Protein AF-A0A945KEZ8-F1 (afdb_monomer)

Foldseek 3Di:
DPPLCPVVPPDDCPPDDPVVVLVVVVSVDPDDPVRVVVVVVVVVVVCVPPDDVPDDDDKDKDFDQDPPRHTPVDIDIPVVQPPDDDDDDDDDDD

Mean predicted aligned error: 8.11 Å

Structure (mmCIF, N/CA/C/O backbone):
data_AF-A0A945KEZ8-F1
#
_entry.id   AF-A0A945KEZ8-F1
#
loop_
_atom_site.group_PDB
_atom_site.id
_atom_site.type_symbol
_atom_site.label_atom_id
_atom_site.label_alt_id
_atom_site.label_comp_id
_atom_site.label_asym_id
_atom_site.label_entity_id
_atom_site.label_seq_id
_atom_site.pdbx_PDB_ins_code
_atom_site.Cartn_x
_atom_site.Cartn_y
_atom_site.Cartn_z
_atom_site.occupancy
_atom_site.B_iso_or_equiv
_atom_site.auth_seq_id
_atom_site.auth_comp_id
_atom_site.auth_asym_id
_atom_site.auth_atom_id
_atom_site.pdbx_PDB_model_num
ATOM 1 N N . MET A 1 1 ? -5.360 -8.041 -27.090 1.00 61.31 1 MET A N 1
ATOM 2 C CA . MET A 1 1 ? -4.121 -8.113 -26.290 1.00 61.31 1 MET A CA 1
ATOM 3 C C . MET A 1 1 ? -2.983 -7.716 -27.212 1.00 61.31 1 MET A C 1
ATOM 5 O O . MET A 1 1 ? -3.029 -8.114 -28.370 1.00 61.31 1 MET A O 1
ATOM 9 N N . ASP A 1 2 ? -2.070 -6.853 -26.769 1.00 75.38 2 ASP A N 1
ATOM 10 C CA . ASP A 1 2 ? -0.922 -6.432 -27.585 1.00 75.38 2 ASP A CA 1
ATOM 11 C C . ASP A 1 2 ? -0.001 -7.649 -27.833 1.00 75.38 2 ASP A C 1
ATOM 13 O O . ASP A 1 2 ? 0.366 -8.305 -26.852 1.00 75.38 2 ASP A O 1
ATOM 17 N N . PRO A 1 3 ? 0.353 -7.979 -29.096 1.00 82.75 3 PRO A N 1
ATOM 18 C CA . P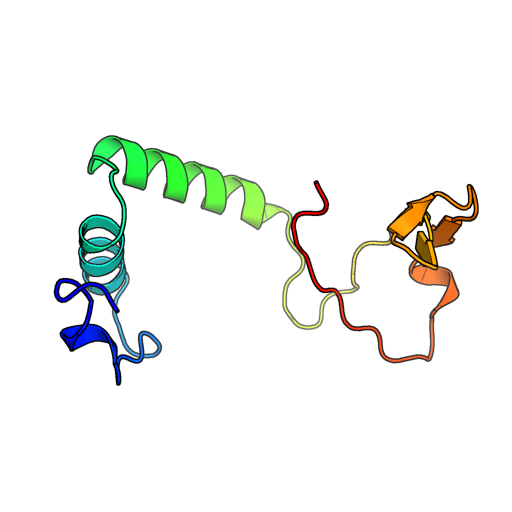RO A 1 3 ? 1.186 -9.137 -29.430 1.00 82.75 3 PRO A CA 1
ATOM 19 C C . PRO A 1 3 ? 2.521 -9.189 -28.684 1.00 82.75 3 PRO A C 1
ATOM 21 O O . PRO A 1 3 ? 3.042 -10.277 -28.446 1.00 82.75 3 PRO A O 1
ATOM 24 N N . ARG A 1 4 ? 3.055 -8.030 -28.273 1.00 76.38 4 ARG A N 1
ATOM 25 C CA . ARG A 1 4 ? 4.303 -7.928 -27.506 1.00 76.38 4 ARG A CA 1
ATOM 26 C C . ARG A 1 4 ? 4.247 -8.694 -26.182 1.00 76.38 4 ARG A C 1
ATOM 28 O O . ARG A 1 4 ? 5.270 -9.196 -25.742 1.00 76.38 4 ARG A O 1
ATOM 35 N N . TYR A 1 5 ? 3.064 -8.854 -25.585 1.00 81.00 5 TYR A N 1
ATOM 36 C CA . TYR A 1 5 ? 2.901 -9.496 -24.274 1.00 81.00 5 TYR A CA 1
ATOM 37 C C . TYR A 1 5 ? 2.360 -10.930 -24.335 1.00 81.00 5 TYR A C 1
ATOM 39 O O . TYR A 1 5 ? 2.037 -11.517 -23.303 1.00 81.00 5 TYR A O 1
ATOM 47 N N . GLU A 1 6 ? 2.240 -11.521 -25.525 1.00 82.38 6 GLU A N 1
ATOM 48 C CA . GLU A 1 6 ? 1.716 -12.885 -25.694 1.00 82.38 6 GLU A CA 1
ATOM 49 C C . GLU A 1 6 ? 2.547 -13.935 -24.942 1.00 82.38 6 GLU A C 1
ATOM 51 O O . GLU A 1 6 ? 1.991 -14.872 -24.367 1.00 82.38 6 GLU A O 1
ATOM 56 N N . HIS A 1 7 ? 3.865 -13.739 -24.860 1.00 81.19 7 HIS A N 1
ATOM 57 C CA . HIS A 1 7 ? 4.768 -14.642 -24.148 1.00 81.19 7 HIS A CA 1
ATOM 58 C C . HIS A 1 7 ? 4.621 -14.570 -22.613 1.00 81.19 7 HIS A C 1
ATOM 60 O O . HIS A 1 7 ? 5.064 -15.482 -21.917 1.00 81.19 7 HIS A O 1
ATOM 66 N N . PHE A 1 8 ? 3.915 -13.562 -22.079 1.00 81.62 8 PHE A N 1
ATOM 67 C CA . PHE A 1 8 ? 3.592 -13.462 -20.652 1.00 81.62 8 PHE A CA 1
ATOM 68 C C . PHE A 1 8 ? 2.300 -14.191 -20.245 1.00 81.62 8 PHE A C 1
ATOM 70 O O . PHE A 1 8 ? 1.995 -14.261 -19.056 1.00 81.62 8 PHE A O 1
ATOM 77 N N . LYS A 1 9 ? 1.528 -14.775 -21.178 1.00 77.56 9 LYS A N 1
ATOM 78 C CA . LYS A 1 9 ? 0.198 -15.360 -20.884 1.00 77.56 9 LYS A CA 1
ATOM 79 C C . LYS A 1 9 ? 0.175 -16.458 -19.813 1.00 77.56 9 LYS A C 1
ATOM 81 O O . LYS A 1 9 ? -0.866 -16.660 -19.202 1.00 77.56 9 LYS A O 1
ATOM 86 N N . ASN A 1 10 ? 1.297 -17.133 -19.570 1.00 80.75 10 ASN A N 1
ATOM 87 C CA . ASN A 1 10 ? 1.455 -18.139 -18.510 1.00 80.75 10 ASN A CA 1
ATOM 88 C C . ASN A 1 10 ? 2.695 -17.867 -17.644 1.00 80.75 10 ASN A C 1
ATOM 90 O O . ASN A 1 10 ? 3.273 -18.781 -17.058 1.00 80.75 10 ASN A O 1
ATOM 94 N N . PHE A 1 11 ? 3.151 -16.618 -17.619 1.00 80.81 11 PHE A N 1
ATOM 95 C CA . PHE A 1 11 ? 4.353 -16.236 -16.901 1.00 80.81 11 PHE A CA 1
ATOM 96 C C . PHE A 1 11 ? 4.121 -16.215 -15.384 1.00 80.81 11 PHE A C 1
ATOM 98 O O . PHE A 1 11 ? 3.125 -15.677 -14.902 1.00 80.81 11 PHE A O 1
ATOM 105 N N . SER A 1 12 ? 5.078 -16.758 -14.626 1.00 79.31 12 SER A N 1
ATOM 106 C CA . SER A 1 12 ? 5.151 -16.630 -13.169 1.00 79.31 12 SER A CA 1
ATOM 107 C C . SER A 1 12 ? 6.544 -16.158 -12.767 1.00 79.31 12 SER A C 1
ATOM 109 O O . SER A 1 12 ? 7.533 -16.851 -12.990 1.00 79.31 12 SER A O 1
ATOM 111 N N . GLY A 1 13 ? 6.625 -14.981 -12.146 1.00 76.75 13 GLY A N 1
ATOM 112 C CA . GLY A 1 13 ? 7.891 -14.388 -11.701 1.00 76.75 13 GLY A CA 1
ATOM 113 C C . GLY A 1 13 ? 8.385 -14.877 -10.334 1.00 76.75 13 GLY A C 1
ATOM 114 O O . GLY A 1 13 ? 9.377 -14.354 -9.825 1.00 76.75 13 GLY A O 1
ATOM 115 N N . GLY A 1 14 ? 7.694 -15.836 -9.704 1.00 80.44 14 GLY A N 1
ATOM 116 C CA . GLY A 1 14 ? 7.959 -16.247 -8.320 1.00 80.44 14 GLY A CA 1
ATOM 117 C C . GLY A 1 14 ? 9.357 -16.831 -8.092 1.00 80.44 14 GLY A C 1
ATOM 118 O O . GLY A 1 14 ? 9.941 -16.607 -7.036 1.00 80.44 14 GLY A O 1
ATOM 119 N N . SER A 1 15 ? 9.915 -17.521 -9.090 1.00 83.38 15 SER A N 1
ATOM 120 C CA . SER A 1 15 ? 11.218 -18.199 -9.016 1.00 83.38 15 SER A CA 1
ATOM 121 C C . SER A 1 15 ? 12.379 -17.426 -9.646 1.00 83.38 15 SER A C 1
ATOM 123 O O . SER A 1 15 ? 13.500 -17.922 -9.637 1.00 83.38 15 SER A O 1
ATOM 125 N N . LEU A 1 16 ? 12.127 -16.246 -10.216 1.00 86.69 16 LEU A N 1
ATOM 126 C CA . LEU A 1 16 ? 13.153 -15.487 -10.926 1.00 86.69 16 LEU A CA 1
ATOM 12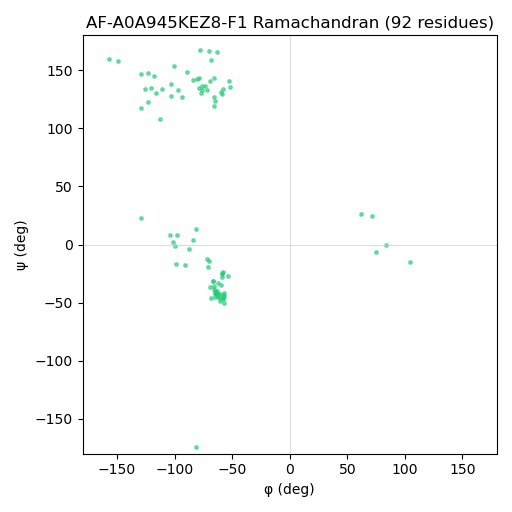7 C C . LEU A 1 16 ? 14.083 -14.732 -9.975 1.00 86.69 16 LEU A C 1
ATOM 129 O O . LEU A 1 16 ? 13.648 -14.155 -8.965 1.00 86.69 16 LEU A O 1
ATOM 133 N N . SER A 1 17 ? 15.354 -14.676 -10.362 1.00 88.62 17 SER A N 1
ATOM 134 C CA . SER A 1 17 ? 16.358 -13.789 -9.786 1.00 88.62 17 SER A CA 1
ATOM 135 C C . SER A 1 17 ? 16.005 -12.315 -10.020 1.00 88.62 17 SER A C 1
ATOM 137 O O . SER A 1 17 ? 15.135 -11.965 -10.821 1.00 88.62 17 SER A O 1
ATOM 139 N N . MET A 1 18 ? 16.677 -11.418 -9.297 1.00 80.38 18 MET A N 1
ATOM 140 C CA . MET A 1 18 ? 16.460 -9.976 -9.462 1.00 80.38 18 MET A CA 1
ATOM 141 C C . MET A 1 18 ? 16.913 -9.465 -10.832 1.00 80.38 18 MET A C 1
ATOM 143 O O . MET A 1 18 ? 16.299 -8.542 -11.357 1.00 80.38 18 MET A O 1
ATOM 147 N N . GLU A 1 19 ? 17.939 -10.078 -11.423 1.00 88.62 19 GLU A N 1
ATOM 148 C CA . GLU A 1 19 ? 18.425 -9.736 -12.762 1.00 88.62 19 GLU A CA 1
ATOM 149 C C . GLU A 1 19 ? 17.403 -10.122 -13.839 1.00 88.62 19 GLU A C 1
ATOM 151 O O . GLU A 1 19 ? 17.034 -9.295 -14.670 1.00 88.62 19 GLU A O 1
ATOM 156 N N . GLU A 1 20 ? 16.845 -11.333 -13.756 1.00 87.69 20 GLU A N 1
ATOM 157 C CA . GLU A 1 20 ? 15.783 -11.786 -14.665 1.00 87.69 20 GLU A CA 1
ATOM 158 C C . GLU A 1 20 ? 14.517 -10.933 -14.516 1.00 87.69 20 GLU A C 1
ATOM 160 O O . GLU A 1 20 ? 13.910 -10.533 -15.509 1.00 87.69 20 GLU A O 1
ATOM 165 N N . LYS A 1 21 ? 14.140 -10.590 -13.276 1.00 85.44 21 LYS A N 1
ATOM 166 C CA . LYS A 1 21 ? 13.033 -9.658 -13.017 1.00 85.44 21 LYS A CA 1
ATOM 167 C C . LYS A 1 21 ? 13.313 -8.291 -13.636 1.00 85.44 21 LYS A C 1
ATOM 169 O O . LYS A 1 21 ? 12.421 -7.752 -14.282 1.00 85.44 21 LYS A O 1
ATOM 174 N N . ARG A 1 22 ? 14.523 -7.740 -13.472 1.00 88.38 22 ARG A N 1
ATOM 175 C CA . ARG A 1 22 ? 14.923 -6.453 -14.069 1.00 88.38 22 ARG A CA 1
ATOM 176 C C . ARG A 1 22 ? 14.783 -6.478 -15.589 1.00 88.38 22 ARG A C 1
ATOM 178 O O . ARG A 1 22 ? 14.183 -5.559 -16.135 1.00 88.38 22 ARG A O 1
ATOM 185 N N . ALA A 1 23 ? 15.266 -7.528 -16.252 1.00 89.62 23 ALA A N 1
ATOM 186 C CA . ALA A 1 23 ? 15.153 -7.665 -17.704 1.00 89.62 23 ALA A CA 1
ATOM 187 C C . ALA A 1 23 ? 13.688 -7.635 -18.177 1.00 89.62 23 ALA A C 1
ATOM 189 O O . ALA A 1 23 ? 13.346 -6.883 -19.085 1.00 89.62 23 ALA A O 1
ATOM 190 N N . ILE A 1 24 ? 12.806 -8.375 -17.499 1.00 88.19 24 ILE A N 1
ATOM 191 C CA . ILE A 1 24 ? 11.367 -8.386 -17.803 1.00 88.19 24 ILE A CA 1
ATOM 192 C C . ILE A 1 24 ? 10.726 -7.018 -17.561 1.00 88.19 24 ILE A C 1
ATOM 194 O O . ILE A 1 24 ? 9.925 -6.557 -18.369 1.00 88.19 24 ILE A O 1
ATOM 198 N N . TRP A 1 25 ? 11.068 -6.351 -16.458 1.00 86.44 25 TRP A N 1
ATOM 199 C CA . TRP A 1 25 ? 10.532 -5.026 -16.155 1.00 86.44 25 TRP A CA 1
ATOM 200 C C . TRP A 1 25 ? 10.942 -3.980 -17.198 1.00 86.44 25 TRP A C 1
ATOM 202 O O . TRP A 1 25 ? 10.109 -3.168 -17.601 1.00 86.44 25 TRP A O 1
ATOM 212 N N . LEU A 1 26 ? 12.184 -4.020 -17.677 1.00 90.25 26 LEU A N 1
ATOM 213 C CA . LEU A 1 26 ? 12.648 -3.150 -18.760 1.00 90.25 26 LEU A CA 1
ATOM 214 C C . LEU A 1 26 ? 11.959 -3.457 -20.096 1.00 90.25 26 LEU A C 1
ATOM 216 O O . LEU A 1 26 ? 11.713 -2.544 -20.873 1.00 90.25 26 LEU A O 1
ATOM 220 N N . GLU A 1 27 ? 11.584 -4.713 -20.354 1.00 88.50 27 GLU A N 1
ATOM 221 C CA . GLU A 1 27 ? 10.844 -5.086 -21.567 1.00 88.50 27 GLU A CA 1
ATOM 222 C C . GLU A 1 27 ? 9.402 -4.550 -21.575 1.00 88.50 27 GLU A C 1
ATOM 224 O O . GLU A 1 27 ? 8.872 -4.164 -22.622 1.00 88.50 27 GLU A O 1
ATOM 229 N N . ILE A 1 28 ? 8.742 -4.525 -20.413 1.00 86.12 28 ILE A N 1
ATOM 230 C CA . ILE A 1 28 ? 7.327 -4.132 -20.316 1.00 86.12 28 ILE A CA 1
ATOM 231 C C . ILE A 1 28 ? 7.117 -2.638 -20.058 1.00 86.12 28 ILE A C 1
ATOM 233 O O . ILE A 1 28 ? 6.009 -2.141 -20.277 1.00 86.12 28 ILE A O 1
ATOM 237 N N . THR A 1 29 ? 8.144 -1.925 -19.592 1.00 82.50 29 THR A N 1
ATOM 238 C CA . THR A 1 29 ? 8.077 -0.491 -19.287 1.00 82.50 29 THR A CA 1
ATOM 239 C C . THR A 1 29 ? 8.701 0.346 -20.408 1.00 82.50 29 THR A C 1
ATOM 241 O O . THR A 1 29 ? 9.561 -0.131 -21.138 1.00 82.50 29 THR A O 1
ATOM 244 N N . PRO A 1 30 ? 8.282 1.610 -20.587 1.00 87.94 30 PRO A N 1
ATOM 245 C CA . PRO A 1 30 ? 8.911 2.520 -21.544 1.00 87.94 30 PRO A CA 1
ATOM 246 C C . PRO A 1 30 ? 10.194 3.180 -20.999 1.00 87.94 30 PRO A C 1
ATOM 248 O O . PRO A 1 30 ? 10.621 4.190 -21.550 1.00 87.94 30 PRO A O 1
ATOM 251 N N . TRP A 1 31 ? 10.749 2.682 -19.891 1.00 89.44 31 TRP A N 1
ATOM 252 C CA . TRP A 1 31 ? 11.828 3.333 -19.147 1.00 89.44 31 TRP A CA 1
ATOM 253 C C . TRP A 1 31 ? 13.213 2.921 -19.641 1.00 89.44 31 TRP A C 1
ATOM 255 O O . TRP A 1 31 ? 13.417 1.785 -20.069 1.00 89.44 31 TRP A O 1
ATOM 265 N N . SER A 1 32 ? 14.178 3.837 -19.535 1.00 92.38 32 SER A N 1
ATOM 266 C CA . SER A 1 32 ? 15.595 3.495 -19.678 1.00 92.38 32 SER A CA 1
ATOM 267 C C . SER A 1 32 ? 16.094 2.671 -18.486 1.00 92.38 32 SER A C 1
ATOM 269 O O . SER A 1 32 ? 15.453 2.592 -17.433 1.00 92.38 32 SER A O 1
ATOM 271 N N . GLU A 1 33 ? 17.274 2.070 -18.633 1.00 91.06 33 GLU A N 1
ATOM 272 C CA . GLU A 1 33 ? 17.939 1.359 -17.540 1.00 91.06 33 GLU A CA 1
ATOM 273 C C . GLU A 1 33 ? 18.197 2.266 -16.331 1.00 91.06 33 GLU A C 1
ATOM 275 O O . GLU A 1 33 ? 17.921 1.884 -15.195 1.00 91.06 33 GLU A O 1
ATOM 280 N N . GLU A 1 34 ? 18.655 3.494 -16.576 1.00 93.44 34 GLU A N 1
ATOM 281 C CA . GLU A 1 34 ? 18.918 4.483 -15.532 1.00 93.44 34 GLU A CA 1
ATOM 282 C C . GLU A 1 34 ? 17.632 4.911 -14.811 1.00 93.44 34 GLU A C 1
ATOM 284 O O . GLU A 1 34 ? 17.628 5.063 -13.587 1.00 93.44 34 GLU A O 1
ATOM 289 N N . GLU A 1 35 ? 16.533 5.087 -15.551 1.00 91.88 35 GLU A N 1
ATOM 290 C CA . GLU A 1 35 ? 15.220 5.415 -14.983 1.00 91.88 35 GLU A CA 1
ATOM 291 C C . GLU A 1 35 ? 14.685 4.272 -14.111 1.00 91.88 35 GLU A C 1
ATOM 293 O O . GLU A 1 35 ? 14.176 4.511 -13.011 1.00 91.88 35 GLU A O 1
ATOM 298 N N . PHE A 1 36 ? 14.846 3.026 -14.560 1.00 90.25 36 PHE A N 1
ATOM 299 C CA . PHE A 1 36 ? 14.461 1.849 -13.788 1.00 90.25 36 PHE A CA 1
ATOM 300 C C . PHE A 1 36 ? 15.293 1.704 -12.508 1.00 90.25 36 PHE A C 1
ATOM 302 O O . PHE A 1 36 ? 14.740 1.474 -11.429 1.00 90.25 36 PHE A O 1
ATOM 309 N N . ASP A 1 37 ? 16.611 1.880 -12.593 1.00 91.12 37 ASP A N 1
ATOM 310 C CA . ASP A 1 37 ? 17.494 1.774 -11.432 1.00 91.12 37 ASP A CA 1
ATOM 311 C C . ASP A 1 37 ? 17.204 2.886 -10.409 1.00 91.12 37 ASP A C 1
ATOM 313 O O . ASP A 1 37 ? 17.173 2.634 -9.199 1.00 91.12 37 ASP A O 1
ATOM 317 N N . ALA A 1 38 ? 16.903 4.105 -10.872 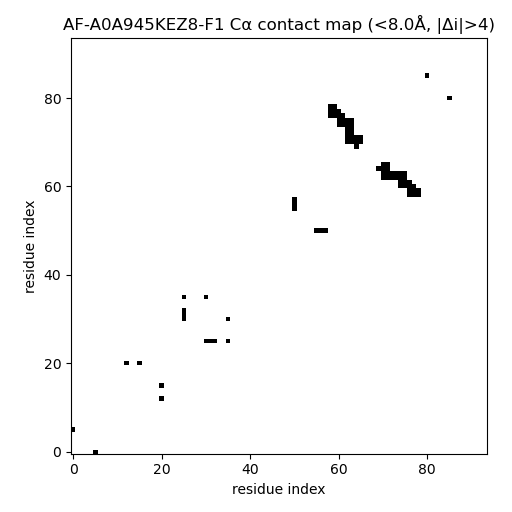1.00 92.94 38 ALA A N 1
ATOM 318 C CA . ALA A 1 38 ? 16.436 5.190 -10.012 1.00 92.94 38 ALA A CA 1
ATOM 319 C C . ALA A 1 38 ? 15.101 4.847 -9.326 1.00 92.94 38 ALA A C 1
ATOM 321 O O . ALA A 1 38 ? 14.962 5.053 -8.115 1.00 92.94 38 ALA A O 1
ATOM 322 N N . TYR A 1 39 ? 14.145 4.272 -10.064 1.00 89.62 39 TYR A N 1
ATOM 323 C CA . TYR A 1 39 ? 12.862 3.822 -9.522 1.00 89.62 39 TYR A CA 1
ATOM 324 C C . TYR A 1 39 ? 13.036 2.752 -8.435 1.00 89.62 39 TYR A C 1
ATOM 326 O O . TYR A 1 39 ? 12.480 2.889 -7.343 1.00 89.62 39 TYR A O 1
ATOM 334 N N . ILE A 1 40 ? 13.841 1.717 -8.689 1.00 89.62 40 ILE A N 1
ATOM 335 C CA . ILE A 1 40 ? 14.083 0.638 -7.723 1.00 89.62 40 ILE A CA 1
ATOM 336 C C . ILE A 1 40 ? 14.799 1.155 -6.477 1.00 89.62 40 ILE A C 1
ATOM 338 O O . ILE A 1 40 ? 14.424 0.784 -5.363 1.00 89.62 40 ILE A O 1
ATOM 342 N N . ASN A 1 41 ? 15.797 2.027 -6.629 1.00 92.12 41 ASN A N 1
ATOM 343 C CA . ASN A 1 41 ? 16.474 2.629 -5.482 1.00 92.12 41 ASN A CA 1
ATOM 344 C C . ASN A 1 41 ? 15.503 3.466 -4.644 1.00 92.12 41 ASN A C 1
ATOM 346 O O . ASN A 1 41 ? 15.450 3.300 -3.426 1.00 92.12 41 ASN A O 1
ATOM 350 N N . GLY A 1 42 ? 14.668 4.282 -5.292 1.00 91.44 42 GLY A N 1
ATOM 351 C CA . GLY A 1 42 ? 13.600 5.017 -4.620 1.00 91.44 42 GLY A CA 1
ATOM 352 C C . GLY A 1 42 ? 12.654 4.084 -3.865 1.00 91.44 42 GLY A C 1
ATOM 353 O O . GLY A 1 42 ? 12.422 4.278 -2.674 1.00 91.44 42 GLY A O 1
ATOM 354 N N . PHE A 1 43 ? 12.154 3.032 -4.514 1.00 88.75 43 PHE A N 1
ATOM 355 C CA . PHE A 1 43 ? 11.277 2.041 -3.887 1.00 88.75 43 PHE A CA 1
ATOM 356 C C . PHE A 1 43 ? 11.924 1.376 -2.664 1.00 88.75 43 PHE A C 1
ATOM 358 O O . PHE A 1 43 ? 11.283 1.264 -1.620 1.00 88.75 43 PHE A O 1
ATOM 365 N N . ARG A 1 44 ? 13.203 0.984 -2.752 1.00 88.75 44 ARG A N 1
ATOM 366 C CA . ARG A 1 44 ? 13.945 0.385 -1.629 1.00 88.75 44 ARG A CA 1
ATOM 367 C C . ARG A 1 44 ? 14.047 1.328 -0.438 1.00 88.75 44 ARG A C 1
ATOM 369 O O . ARG A 1 44 ? 13.860 0.876 0.685 1.00 88.75 44 ARG A O 1
ATOM 376 N N . GLU A 1 45 ? 14.312 2.613 -0.665 1.00 92.31 45 GLU A N 1
ATOM 377 C CA . GLU A 1 45 ? 14.352 3.604 0.415 1.00 92.31 45 GLU A CA 1
ATOM 378 C C . GLU A 1 45 ? 12.985 3.768 1.092 1.00 92.31 45 GLU A C 1
ATOM 380 O O . GLU A 1 45 ? 12.915 3.780 2.319 1.00 92.31 45 GLU A O 1
ATOM 385 N N . HIS A 1 46 ? 11.892 3.803 0.320 1.00 86.31 46 HIS A N 1
ATOM 386 C CA . HIS A 1 46 ? 10.537 3.890 0.881 1.00 86.31 46 HIS A CA 1
ATOM 387 C C . HIS A 1 46 ? 10.155 2.639 1.684 1.00 86.31 46 HIS A C 1
ATOM 389 O O . HIS A 1 46 ? 9.491 2.745 2.713 1.00 86.31 46 HIS A O 1
ATOM 395 N N . GLN A 1 47 ? 10.600 1.459 1.246 1.00 88.50 47 GLN A N 1
ATOM 396 C CA . GLN A 1 47 ? 10.291 0.193 1.913 1.00 88.50 47 GLN A CA 1
ATOM 397 C C . GLN A 1 47 ? 11.000 0.007 3.258 1.00 88.50 47 GLN A C 1
ATOM 399 O O . GLN A 1 47 ? 10.530 -0.779 4.073 1.00 88.50 47 GLN A O 1
ATOM 404 N N . LYS A 1 48 ? 12.084 0.741 3.550 1.00 89.06 48 LYS A N 1
ATOM 405 C CA . LYS A 1 48 ? 12.784 0.635 4.848 1.00 89.06 48 LYS A CA 1
ATOM 406 C C . LYS A 1 48 ? 11.895 0.953 6.055 1.00 89.06 48 LYS A C 1
ATOM 408 O O . LYS A 1 48 ? 12.210 0.520 7.156 1.00 89.06 48 LYS A O 1
ATOM 413 N N . GLY A 1 49 ? 10.838 1.743 5.861 1.00 85.12 49 GLY A N 1
ATOM 414 C CA . GLY A 1 49 ? 9.877 2.098 6.908 1.00 85.12 49 GLY A CA 1
ATOM 415 C C . GLY A 1 49 ? 8.571 1.306 6.860 1.00 85.12 49 GLY A C 1
ATOM 416 O O . GLY A 1 49 ? 7.667 1.604 7.640 1.00 85.12 49 GLY A O 1
ATOM 417 N N . ALA A 1 50 ? 8.430 0.356 5.933 1.00 88.88 50 ALA A N 1
ATOM 418 C CA . ALA A 1 50 ? 7.222 -0.446 5.820 1.00 88.88 50 ALA A CA 1
ATOM 419 C C . ALA A 1 50 ? 7.222 -1.580 6.863 1.00 88.88 50 ALA A C 1
ATOM 421 O O . ALA A 1 50 ? 8.276 -2.161 7.120 1.00 88.88 50 ALA A O 1
ATOM 422 N N . PRO A 1 51 ? 6.059 -1.907 7.455 1.00 91.12 51 PRO A N 1
ATOM 423 C CA . PRO A 1 51 ? 5.937 -3.035 8.376 1.00 91.12 51 PRO A CA 1
ATOM 424 C C . PRO A 1 51 ? 6.183 -4.366 7.650 1.00 91.12 51 PRO A C 1
ATOM 426 O O . PRO A 1 51 ? 5.745 -4.549 6.509 1.00 91.12 5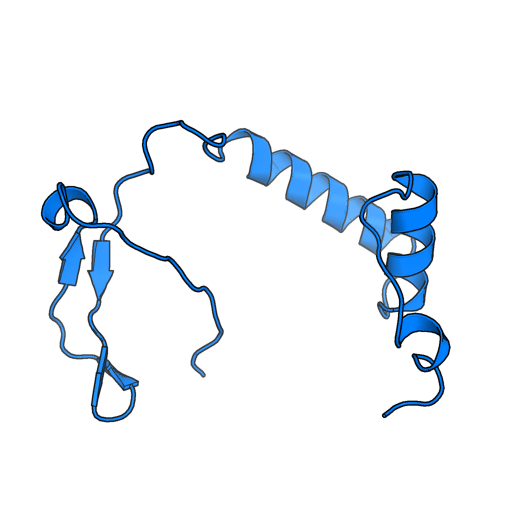1 PRO A O 1
ATOM 429 N N . GLU A 1 52 ? 6.834 -5.313 8.322 1.00 91.25 52 GLU A N 1
ATOM 430 C CA . GLU A 1 52 ? 6.977 -6.680 7.829 1.00 91.25 52 GLU A CA 1
ATOM 431 C C . GLU A 1 52 ? 5.685 -7.490 8.040 1.00 91.25 52 GLU A C 1
ATOM 433 O O . GLU A 1 52 ? 4.752 -7.100 8.749 1.00 91.25 52 GLU A O 1
ATOM 438 N N . VAL A 1 53 ? 5.600 -8.663 7.408 1.00 90.44 53 VAL A N 1
ATOM 439 C CA . VAL A 1 53 ? 4.462 -9.565 7.617 1.00 90.44 53 VAL A CA 1
ATOM 440 C C . VAL A 1 53 ? 4.477 -10.075 9.058 1.00 90.44 53 VAL A C 1
ATOM 442 O O . VAL A 1 53 ? 5.397 -10.778 9.463 1.00 90.44 53 VAL A O 1
ATOM 445 N N . GLY A 1 54 ? 3.412 -9.772 9.800 1.00 92.12 54 GLY A N 1
ATOM 446 C CA . GLY A 1 54 ? 3.279 -10.119 11.217 1.00 92.12 54 GLY A CA 1
ATOM 447 C C . GLY A 1 54 ? 3.494 -8.932 12.156 1.00 92.12 54 GLY A C 1
ATOM 448 O O . GLY A 1 54 ? 3.063 -9.007 13.307 1.00 92.12 54 GLY A O 1
ATOM 449 N N . ASP A 1 55 ? 4.066 -7.831 11.662 1.00 93.69 55 ASP A N 1
ATOM 450 C CA . ASP A 1 55 ? 4.138 -6.585 12.415 1.00 93.69 55 ASP A CA 1
ATOM 451 C C . ASP A 1 55 ? 2.750 -5.963 12.603 1.00 93.69 55 ASP A C 1
ATOM 453 O O . ASP A 1 55 ? 1.792 -6.219 11.863 1.00 93.69 55 ASP A O 1
ATOM 457 N N . VAL A 1 56 ? 2.645 -5.098 13.612 1.00 90.56 56 VAL A N 1
ATOM 458 C CA . VAL A 1 56 ? 1.438 -4.304 13.840 1.00 90.56 56 VAL A CA 1
ATOM 459 C C . VAL A 1 56 ? 1.251 -3.338 12.671 1.00 90.56 56 VAL A C 1
ATOM 461 O O . VAL A 1 56 ? 2.119 -2.513 12.388 1.00 90.56 56 VAL A O 1
ATOM 464 N N . ALA A 1 57 ? 0.094 -3.416 12.012 1.00 91.69 57 ALA A N 1
ATOM 465 C CA . ALA A 1 57 ? -0.261 -2.486 10.948 1.00 91.69 57 ALA A CA 1
ATOM 466 C C . ALA A 1 57 ? -0.286 -1.033 11.480 1.00 91.69 57 ALA A C 1
ATOM 468 O O . ALA A 1 57 ? -0.927 -0.786 12.508 1.00 91.69 57 ALA A O 1
ATOM 469 N N . PRO A 1 58 ? 0.369 -0.070 10.799 1.00 91.88 58 PRO A N 1
ATOM 470 C CA . PRO A 1 58 ? 0.346 1.336 11.183 1.00 91.88 58 PRO A CA 1
ATOM 471 C C . PRO A 1 58 ? -1.081 1.875 11.233 1.00 91.88 58 PRO A C 1
ATOM 473 O O . PRO A 1 58 ? -1.867 1.648 10.310 1.00 91.88 58 PRO A O 1
ATOM 476 N N . ASP A 1 59 ? -1.411 2.604 12.298 1.00 95.38 59 ASP A N 1
ATOM 477 C CA . ASP A 1 59 ? -2.725 3.230 12.404 1.00 95.38 59 ASP A CA 1
ATOM 478 C C . ASP A 1 59 ? -2.853 4.365 11.380 1.00 95.38 59 ASP A C 1
ATOM 480 O O . ASP A 1 59 ? -1.909 5.120 11.132 1.00 95.38 59 ASP A O 1
ATOM 484 N N . PHE A 1 60 ? -4.028 4.484 10.771 1.00 93.69 60 PHE A N 1
ATOM 485 C CA . PHE A 1 60 ? -4.322 5.528 9.796 1.00 93.69 60 PHE A CA 1
ATOM 486 C C . PHE A 1 60 ? -5.797 5.905 9.854 1.00 93.69 60 PHE A C 1
ATOM 488 O O . PHE A 1 60 ? -6.637 5.107 10.269 1.00 93.69 60 PHE A O 1
ATOM 495 N N . THR A 1 61 ? -6.107 7.110 9.379 1.00 96.44 61 THR A N 1
ATOM 496 C CA . THR A 1 61 ? -7.479 7.597 9.230 1.00 96.44 61 THR A CA 1
ATOM 497 C C . THR A 1 61 ? -7.776 7.844 7.758 1.00 96.44 61 THR A C 1
ATOM 499 O O . THR A 1 61 ? -6.995 8.501 7.070 1.00 96.44 61 THR A O 1
ATOM 502 N N . ALA A 1 62 ? -8.900 7.323 7.276 1.00 92.94 62 ALA A N 1
ATOM 503 C CA . ALA A 1 62 ? -9.357 7.485 5.901 1.00 92.94 62 ALA A CA 1
ATOM 504 C C . ALA A 1 62 ? -10.806 7.975 5.858 1.00 92.94 62 ALA A C 1
ATOM 506 O O . ALA A 1 62 ? -11.618 7.615 6.710 1.00 92.94 62 ALA A O 1
ATOM 507 N N . GLU A 1 63 ? -11.132 8.777 4.845 1.00 94.00 63 GLU A N 1
ATOM 508 C CA . GLU A 1 63 ? -12.501 9.225 4.600 1.00 94.00 63 GLU A CA 1
ATOM 509 C C . GLU A 1 63 ? -13.326 8.099 3.965 1.00 94.00 63 GLU A C 1
ATOM 511 O O . GLU A 1 63 ? -12.875 7.414 3.041 1.00 94.00 63 GLU A O 1
ATOM 516 N N . ILE A 1 64 ? -14.553 7.919 4.444 1.00 91.50 64 ILE A N 1
ATOM 517 C CA . ILE A 1 64 ? -15.500 6.962 3.886 1.00 91.50 64 ILE A CA 1
ATOM 518 C C . ILE A 1 64 ? -16.079 7.542 2.593 1.00 91.50 64 ILE A C 1
ATOM 520 O O . ILE A 1 64 ? -16.519 8.689 2.529 1.00 91.50 64 ILE A O 1
ATOM 524 N N . LEU A 1 65 ? -16.112 6.728 1.540 1.00 89.94 65 LEU A N 1
ATOM 525 C CA . LEU A 1 65 ? -16.815 7.076 0.311 1.00 89.94 65 LEU A CA 1
ATOM 526 C C . LEU A 1 65 ? -18.231 6.504 0.344 1.00 89.94 65 LEU A C 1
ATOM 528 O O . LEU A 1 65 ? -18.438 5.308 0.546 1.00 89.94 65 LEU A O 1
ATOM 532 N N . GLY A 1 66 ? -19.209 7.370 0.111 1.00 87.38 66 GLY A N 1
ATOM 533 C CA . GLY A 1 66 ? -20.607 7.009 -0.037 1.00 87.38 66 GLY A CA 1
ATOM 534 C C . GLY A 1 66 ? -20.935 6.496 -1.444 1.00 87.38 66 GLY A C 1
ATOM 535 O O . GLY A 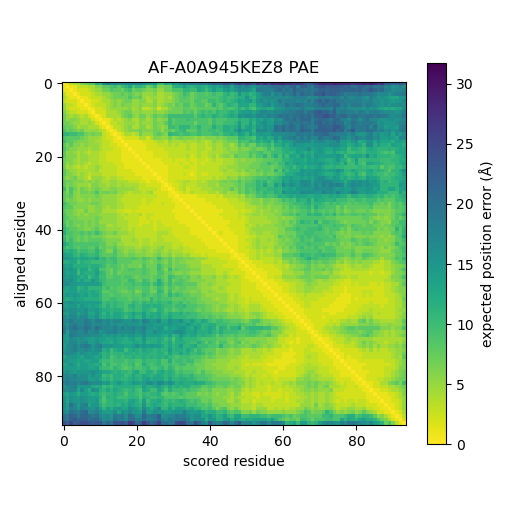1 66 ? -20.056 6.358 -2.308 1.00 87.38 66 GLY A O 1
ATOM 536 N N . PRO A 1 67 ? -22.226 6.244 -1.720 1.00 89.06 67 PRO A N 1
ATOM 537 C CA . PRO A 1 67 ? -22.688 5.807 -3.031 1.00 89.06 67 PRO A CA 1
ATOM 538 C C . PRO A 1 67 ? -22.195 6.724 -4.159 1.00 89.06 67 PRO A C 1
ATOM 540 O O . PRO A 1 67 ? -22.239 7.952 -4.057 1.00 89.06 67 PRO A O 1
ATOM 543 N N . GLY A 1 68 ? -21.717 6.122 -5.250 1.00 86.56 68 GLY A N 1
ATOM 544 C CA . GLY A 1 68 ? -21.169 6.864 -6.389 1.00 86.56 68 GLY A CA 1
ATOM 545 C C . GLY A 1 68 ? -19.815 7.529 -6.119 1.00 86.56 68 GLY A C 1
ATOM 546 O O . GLY A 1 68 ? -19.501 8.510 -6.785 1.00 86.56 68 GLY A O 1
ATOM 547 N N . ARG A 1 69 ? -19.025 7.015 -5.160 1.00 84.38 69 ARG A N 1
ATOM 548 C CA . ARG A 1 69 ? -17.686 7.528 -4.792 1.00 84.38 69 ARG A CA 1
ATOM 549 C C . ARG A 1 69 ? -17.706 8.966 -4.262 1.00 84.38 69 ARG A C 1
ATOM 551 O O . ARG A 1 69 ? -16.723 9.693 -4.374 1.00 84.38 69 ARG A O 1
ATOM 558 N N . LYS A 1 70 ? -18.836 9.392 -3.699 1.00 88.38 70 LYS A N 1
ATOM 559 C CA . LYS A 1 70 ? -18.970 10.728 -3.121 1.00 88.38 70 LYS A CA 1
ATOM 560 C C . LYS A 1 70 ? -18.326 10.762 -1.741 1.00 88.38 70 LYS A C 1
ATOM 562 O O . LYS A 1 70 ? -18.571 9.876 -0.929 1.00 88.38 70 LYS A O 1
ATOM 567 N N . ARG A 1 71 ? -17.545 11.806 -1.485 1.00 90.75 71 ARG A N 1
ATOM 568 C CA . ARG A 1 71 ? -17.016 12.138 -0.159 1.00 90.75 71 ARG A CA 1
ATOM 569 C C . ARG A 1 71 ? -18.161 12.352 0.827 1.00 90.75 71 ARG A C 1
ATOM 571 O O . ARG A 1 71 ? -19.102 13.078 0.501 1.00 90.75 71 ARG A O 1
ATOM 578 N N . THR A 1 72 ? -18.112 11.695 1.981 1.00 93.19 72 THR A N 1
ATOM 579 C CA . THR A 1 72 ? -19.148 11.823 3.020 1.00 93.19 72 THR A CA 1
ATOM 580 C C . THR A 1 72 ? -18.746 12.795 4.125 1.00 93.19 72 THR A C 1
ATOM 582 O O . THR A 1 72 ? -19.613 13.239 4.871 1.00 93.19 72 THR A O 1
ATOM 585 N N . GLY A 1 73 ? -17.458 13.134 4.244 1.00 94.00 73 GLY A N 1
ATOM 586 C CA . GLY A 1 73 ? -16.898 13.850 5.390 1.00 94.00 73 GLY A CA 1
ATOM 587 C C . GLY A 1 73 ? -16.733 12.987 6.647 1.00 94.00 73 GLY A C 1
ATOM 588 O O . GLY A 1 73 ? -16.138 13.444 7.622 1.00 94.00 73 GLY A O 1
ATOM 589 N N . GLU A 1 74 ? -17.214 11.742 6.641 1.00 95.19 74 GLU A N 1
ATOM 590 C CA . GLU A 1 74 ? -17.016 10.797 7.738 1.00 95.19 74 GLU A CA 1
ATOM 591 C C . GLU A 1 74 ? -15.666 10.104 7.592 1.00 95.19 74 GLU A C 1
ATOM 593 O O . GLU A 1 74 ? -15.246 9.756 6.489 1.00 95.19 74 GLU A O 1
ATOM 598 N N . SER A 1 75 ? -14.980 9.884 8.709 1.00 95.88 75 SER A N 1
ATOM 599 C CA . SER A 1 75 ? -13.660 9.260 8.724 1.00 95.88 75 SER A CA 1
ATOM 600 C C . SER A 1 75 ? -13.643 8.023 9.609 1.00 95.88 75 SER A C 1
ATOM 602 O O . SER A 1 75 ? -14.325 7.958 10.629 1.00 95.88 75 SER A O 1
ATOM 604 N N . LEU A 1 76 ? -12.831 7.053 9.211 1.00 94.56 76 LEU A N 1
ATOM 605 C CA . LEU A 1 76 ? -12.600 5.802 9.911 1.00 94.56 76 LEU A CA 1
ATOM 606 C C . LEU A 1 76 ? -11.117 5.691 10.251 1.00 94.56 76 LEU A C 1
ATOM 608 O O . LEU A 1 76 ? -10.274 5.905 9.381 1.00 94.56 76 LEU A O 1
ATOM 612 N N . THR A 1 77 ? -10.811 5.301 11.484 1.00 96.69 77 THR A N 1
ATOM 613 C CA . THR A 1 77 ? -9.445 5.000 11.928 1.00 96.69 77 THR A CA 1
ATOM 614 C C . THR A 1 77 ? -9.243 3.489 12.013 1.00 96.69 77 THR A C 1
ATOM 616 O O . THR A 1 77 ? -10.133 2.786 12.498 1.00 96.69 77 THR A O 1
ATOM 619 N N . LEU A 1 78 ? -8.100 2.964 11.565 1.00 94.94 78 LEU A N 1
ATOM 620 C CA . LEU A 1 78 ? -7.838 1.520 11.536 1.00 94.94 78 LEU A CA 1
ATOM 621 C C . LEU A 1 78 ? -7.980 0.877 12.925 1.00 94.94 78 LEU A C 1
ATOM 623 O O . LEU A 1 78 ? -8.604 -0.177 13.051 1.00 94.94 78 LEU A O 1
ATOM 627 N N . SER A 1 79 ? -7.483 1.527 13.977 1.00 95.00 79 SER A N 1
ATOM 628 C CA . SER A 1 79 ? -7.614 1.049 15.360 1.00 95.00 79 SER A CA 1
ATOM 629 C C . SER A 1 79 ? -9.066 0.873 15.831 1.00 95.00 79 SER A C 1
ATOM 631 O O . SER A 1 79 ? -9.330 0.023 16.681 1.00 95.00 79 SER A O 1
ATOM 633 N N . SER A 1 80 ? -10.037 1.574 15.233 1.00 95.56 80 SER A N 1
ATOM 634 C CA . SER A 1 80 ? -11.467 1.374 15.531 1.00 95.56 80 SER A CA 1
ATOM 635 C C . SER A 1 80 ? -12.030 0.040 15.013 1.00 95.56 80 SER A C 1
ATOM 637 O O . SER A 1 80 ? -13.113 -0.376 15.424 1.00 95.56 80 SER A O 1
ATOM 639 N N . LEU A 1 81 ? -11.299 -0.650 14.131 1.00 94.06 81 LEU A N 1
ATOM 640 C CA . LEU A 1 81 ? -11.684 -1.930 13.529 1.00 94.06 81 LEU A CA 1
ATOM 641 C C . LEU A 1 81 ? -11.052 -3.150 14.219 1.00 94.06 81 LEU A C 1
ATOM 643 O O . LE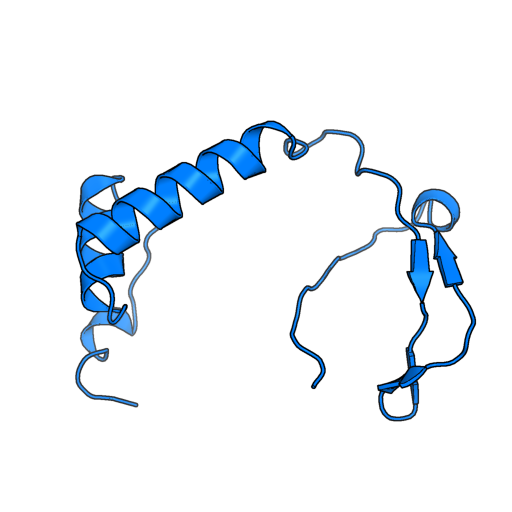U A 1 81 ? -11.170 -4.268 13.711 1.00 94.06 81 LEU A O 1
ATOM 647 N N . GLN A 1 82 ? -10.383 -2.968 15.362 1.00 92.25 82 GLN A N 1
ATOM 648 C CA . GLN A 1 82 ? -9.751 -4.068 16.094 1.00 92.25 82 GLN A CA 1
ATOM 649 C C . GLN A 1 82 ? -10.725 -5.228 16.368 1.00 92.25 82 GLN A C 1
ATOM 651 O O . GLN A 1 82 ? -11.904 -5.038 16.668 1.00 92.25 82 GLN A O 1
ATOM 656 N N . GLY A 1 83 ? -10.218 -6.458 16.245 1.00 93.31 83 GLY A N 1
ATOM 657 C CA . GLY A 1 83 ? -11.016 -7.685 16.358 1.00 93.31 83 GLY A CA 1
ATOM 658 C C . GLY A 1 83 ? -11.739 -8.099 15.071 1.00 93.31 83 GLY A C 1
ATOM 659 O O . GLY A 1 83 ? -12.405 -9.133 15.061 1.00 93.31 83 GLY A O 1
ATOM 660 N N . ARG A 1 84 ? -11.602 -7.338 13.976 1.00 93.56 84 ARG A N 1
ATOM 661 C CA . ARG A 1 84 ? -12.122 -7.690 12.647 1.00 93.56 84 ARG A CA 1
ATOM 662 C C . ARG A 1 84 ? -10.981 -7.823 11.644 1.00 93.56 84 ARG A C 1
ATOM 664 O O . ARG A 1 84 ? -10.009 -7.077 11.696 1.00 93.56 84 ARG A O 1
ATOM 671 N N . SER A 1 85 ? -11.113 -8.758 10.708 1.00 92.81 85 SER A N 1
ATOM 672 C CA . SER A 1 85 ? -10.196 -8.850 9.570 1.00 92.81 85 SER A CA 1
ATOM 673 C C . SER A 1 85 ? -10.447 -7.694 8.601 1.00 92.81 85 SER A C 1
ATOM 675 O O . SER A 1 85 ? -11.592 -7.425 8.239 1.00 92.81 85 SER A O 1
ATOM 677 N N . VAL A 1 86 ? -9.375 -7.031 8.167 1.00 92.12 86 VAL A N 1
ATOM 678 C CA . VAL A 1 86 ? -9.416 -5.877 7.258 1.00 92.12 86 VAL A CA 1
ATOM 679 C C . VAL A 1 86 ? -8.516 -6.164 6.063 1.00 92.12 86 VAL A C 1
ATOM 681 O O . VAL A 1 86 ? -7.387 -6.617 6.2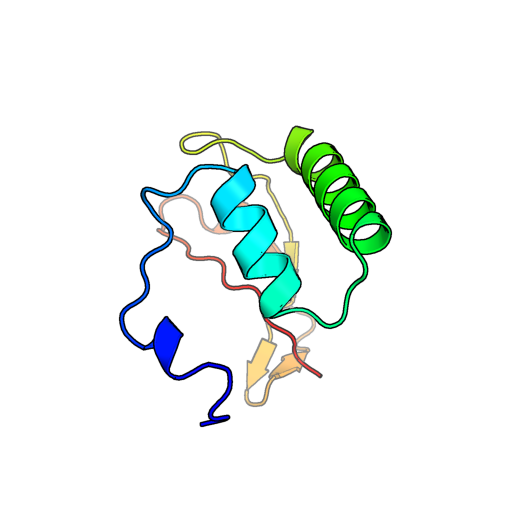35 1.00 92.12 86 VAL A O 1
ATOM 684 N N . ALA A 1 87 ? -9.006 -5.888 4.856 1.00 91.50 87 ALA A N 1
ATOM 685 C CA . ALA A 1 87 ? -8.212 -5.908 3.634 1.00 91.50 87 ALA A CA 1
ATOM 686 C C . ALA A 1 87 ? -8.060 -4.476 3.109 1.00 91.50 87 ALA A C 1
ATOM 688 O O . ALA A 1 87 ? -9.044 -3.739 3.033 1.00 91.50 87 ALA A O 1
ATOM 689 N N . LEU A 1 88 ? -6.838 -4.090 2.739 1.00 88.50 88 LEU A N 1
ATOM 690 C CA . LEU A 1 88 ? -6.549 -2.799 2.117 1.00 88.50 88 LEU A CA 1
ATOM 691 C C . LEU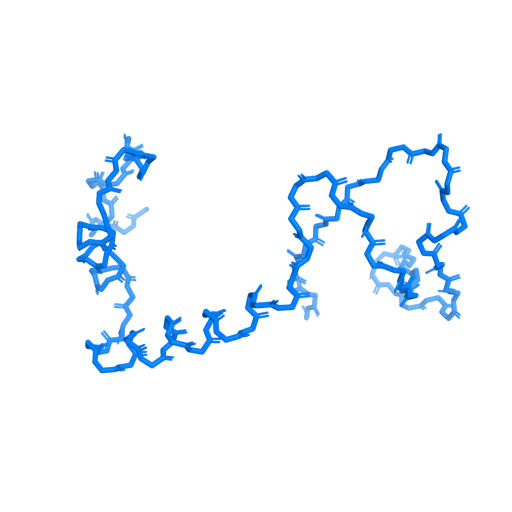 A 1 88 ? -6.336 -3.001 0.620 1.00 88.50 88 LEU A C 1
ATOM 693 O O . LEU A 1 88 ? -5.529 -3.831 0.208 1.00 88.50 88 LEU A O 1
ATOM 697 N N . ALA A 1 89 ? -7.057 -2.230 -0.186 1.00 86.88 89 ALA A N 1
ATOM 698 C CA . ALA A 1 89 ? -6.904 -2.204 -1.630 1.00 86.88 89 ALA A CA 1
ATOM 699 C C . ALA A 1 89 ? -6.608 -0.768 -2.063 1.00 86.88 89 ALA A C 1
ATOM 701 O O . ALA A 1 89 ? -7.391 0.143 -1.792 1.00 86.88 89 ALA A O 1
ATOM 702 N N . PHE A 1 90 ? -5.477 -0.575 -2.735 1.00 84.75 90 PHE A N 1
ATOM 703 C CA . PHE A 1 90 ? -5.083 0.713 -3.289 1.00 84.75 90 PHE A CA 1
ATOM 704 C C . PHE A 1 90 ? -5.463 0.762 -4.767 1.00 84.75 90 PHE A C 1
ATOM 706 O O . PHE A 1 90 ? -5.200 -0.174 -5.521 1.00 84.75 90 PHE A O 1
ATOM 713 N N . GLY A 1 91 ? -6.078 1.860 -5.185 1.00 80.19 91 GLY A N 1
ATOM 714 C CA . GLY A 1 91 ? -6.438 2.113 -6.573 1.00 80.19 91 GLY A CA 1
ATOM 715 C C . GLY A 1 91 ? -6.590 3.608 -6.808 1.00 80.19 91 GLY A C 1
ATOM 716 O O . GLY A 1 91 ? -6.776 4.375 -5.861 1.00 80.19 91 GLY A O 1
ATOM 717 N N . SER A 1 92 ? -6.507 4.034 -8.064 1.00 74.12 92 SER A N 1
ATOM 718 C CA . SER A 1 92 ? -6.84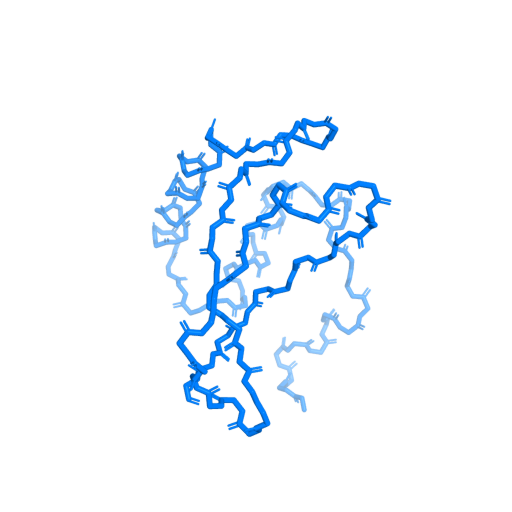3 5.409 -8.413 1.00 74.12 92 SER A CA 1
ATOM 719 C C . SER A 1 92 ? -8.363 5.573 -8.437 1.00 74.12 92 SER A C 1
ATOM 721 O O . SER A 1 92 ? -9.089 4.790 -9.052 1.00 74.12 92 SER A O 1
ATOM 723 N N . TYR A 1 93 ? -8.855 6.610 -7.763 1.00 64.88 93 TYR A N 1
ATOM 724 C CA . TYR A 1 93 ? -10.166 7.168 -8.056 1.00 64.88 93 TYR A CA 1
ATOM 725 C C . TYR A 1 93 ? -9.920 8.570 -8.619 1.00 64.88 93 TYR A C 1
ATOM 727 O O . TYR A 1 93 ? -9.451 9.469 -7.926 1.00 64.88 93 TYR A O 1
ATOM 735 N N . THR A 1 94 ? -10.147 8.710 -9.916 1.00 55.09 94 THR A N 1
ATOM 736 C CA . THR A 1 94 ? -10.149 9.975 -10.657 1.00 55.09 94 THR A CA 1
ATOM 737 C C . THR A 1 94 ? -11.392 9.992 -11.514 1.00 55.09 94 THR A C 1
ATOM 739 O O . THR A 1 94 ? -11.685 8.914 -12.090 1.00 55.09 94 THR A O 1
#

pLDDT: mean 87.68, std 7.18, range [55.09, 96.69]

Sequence (94 aa):
MDPRYEHFKNFSGGSLSMEEKRAIWLEITPWSEEEFDAYINGFREHQKGAPEVGDVAPDFTAEILGPGRKRTGESLTLSSLQGRSVALAFGSYT

Secondary structure (DSSP, 8-state):
--GGGGGGTT---TT--HHHHHHHHHHHSS--HHHHHHHHHHHHHHHTTSPPTTSPPPP-EEEEEEGGGEEEEEEEEGGGGTTS----------

Radius of gyration: 18.99 Å; Cα contacts (8 Å, |Δi|>4): 42; chains: 1; bounding box: 42×32×46 Å

Solvent-accessible surface area (backbone atoms only — not comparable to full-atom values): 6391 Å² total; per-residue (Å²): 129,66,75,90,53,58,84,53,76,83,65,74,74,87,85,56,53,73,67,60,47,49,55,52,51,50,72,77,42,99,55,53,72,69,56,46,54,50,49,52,53,52,51,55,61,61,50,73,78,54,76,60,97,87,51,78,77,80,77,52,74,46,74,46,65,42,84,93,73,36,81,63,88,45,73,48,46,54,74,80,45,69,98,56,94,81,85,88,83,88,76,91,87,129